Protein AF-A0AAV5Z4Y0-F1 (afdb_monomer_lite)

pLDDT: mean 76.25, std 9.69, range [42.41, 87.94]

Radius of gyration: 17.2 Å; chains: 1; bounding box: 43×19×47 Å

Structure (mmCIF, N/CA/C/O backbone):
data_AF-A0AAV5Z4Y0-F1
#
_entry.id   AF-A0AAV5Z4Y0-F1
#
loop_
_atom_site.group_PDB
_atom_site.id
_atom_site.type_symbol
_atom_site.label_atom_id
_atom_site.label_alt_id
_atom_site.label_comp_id
_atom_site.label_asym_id
_atom_site.label_entity_id
_atom_site.label_seq_id
_atom_site.pdbx_PDB_ins_code
_atom_site.Cartn_x
_atom_site.Cartn_y
_atom_site.Cartn_z
_atom_site.occupancy
_atom_site.B_iso_or_equiv
_atom_site.auth_seq_id
_atom_site.auth_comp_id
_atom_site.auth_asym_id
_atom_site.auth_atom_id
_atom_site.pdbx_PDB_model_num
ATOM 1 N N . ALA A 1 1 ? -9.656 6.086 21.140 1.00 52.00 1 ALA A N 1
ATOM 2 C CA . ALA A 1 1 ? -8.751 6.928 20.327 1.00 52.00 1 ALA A CA 1
ATOM 3 C C . ALA A 1 1 ? -7.993 6.036 19.340 1.00 52.00 1 ALA A C 1
ATOM 5 O O . ALA A 1 1 ? -6.981 5.459 19.709 1.00 52.00 1 ALA A O 1
ATOM 6 N N . LEU A 1 2 ? -8.534 5.853 18.128 1.00 59.12 2 LEU A N 1
ATOM 7 C CA . LEU A 1 2 ? -8.091 4.832 17.155 1.00 59.12 2 LEU A CA 1
ATOM 8 C C . LEU A 1 2 ? -7.271 5.387 15.978 1.00 59.12 2 LEU A C 1
ATOM 10 O O . LEU A 1 2 ? -6.504 4.656 15.359 1.00 59.12 2 LEU A O 1
ATOM 14 N N . VAL A 1 3 ? -7.354 6.697 15.734 1.00 61.41 3 VAL A N 1
ATOM 15 C CA . VAL A 1 3 ? -6.571 7.414 14.711 1.00 61.41 3 VAL A CA 1
ATOM 16 C C . VAL A 1 3 ? -5.053 7.169 14.827 1.00 61.41 3 VAL A C 1
ATOM 18 O O . VAL A 1 3 ? -4.422 6.941 13.792 1.00 61.41 3 VAL A O 1
ATOM 21 N N . PRO A 1 4 ? -4.436 7.132 16.031 1.00 71.62 4 PRO A N 1
ATOM 22 C CA . PRO A 1 4 ? -2.995 6.898 16.138 1.00 71.62 4 PRO A CA 1
ATOM 23 C C . PRO A 1 4 ? -2.595 5.480 15.720 1.00 71.62 4 PRO A C 1
ATOM 25 O O . PRO A 1 4 ? -1.572 5.303 15.070 1.00 71.62 4 PRO A O 1
ATOM 28 N N . VAL A 1 5 ? -3.414 4.474 16.046 1.00 73.31 5 VAL A N 1
ATOM 29 C CA . VAL A 1 5 ? -3.113 3.059 15.769 1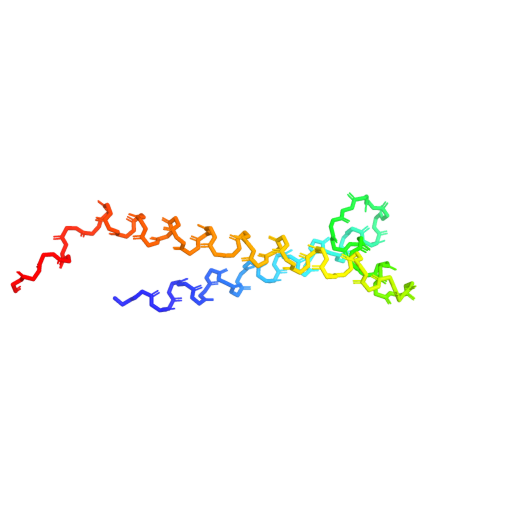.00 73.31 5 VAL A CA 1
ATOM 30 C C . VAL A 1 5 ? -3.144 2.790 14.266 1.00 73.31 5 VAL A C 1
ATOM 32 O O . VAL A 1 5 ? -2.205 2.212 13.724 1.00 73.31 5 VAL A O 1
ATOM 35 N N . VAL A 1 6 ? -4.174 3.286 13.576 1.00 69.81 6 VAL A N 1
ATOM 36 C CA . VAL A 1 6 ? -4.294 3.172 12.113 1.00 69.81 6 VAL A CA 1
ATOM 37 C C . VAL A 1 6 ? -3.144 3.896 11.407 1.00 69.81 6 VAL A C 1
ATOM 39 O O . VAL A 1 6 ? -2.564 3.365 10.462 1.00 69.81 6 VAL A O 1
ATOM 42 N N . THR A 1 7 ? -2.757 5.074 11.905 1.00 73.88 7 THR A N 1
ATOM 43 C CA . THR A 1 7 ? -1.643 5.849 11.337 1.00 73.88 7 THR A CA 1
ATOM 44 C C . THR A 1 7 ? -0.308 5.117 11.500 1.00 73.88 7 THR A C 1
ATOM 46 O O . THR A 1 7 ? 0.461 5.029 10.545 1.00 73.88 7 THR A O 1
ATOM 49 N N . VAL A 1 8 ? -0.040 4.540 12.676 1.00 79.94 8 VAL A N 1
ATOM 50 C CA . VAL A 1 8 ? 1.195 3.780 12.932 1.00 79.94 8 VAL A CA 1
ATOM 51 C C . VAL A 1 8 ? 1.265 2.536 12.049 1.00 79.94 8 VAL A C 1
ATOM 53 O O . VAL A 1 8 ? 2.291 2.313 11.411 1.00 79.94 8 VAL A O 1
ATOM 56 N N . ILE A 1 9 ? 0.173 1.773 11.938 1.00 77.62 9 ILE A N 1
ATOM 57 C CA . ILE A 1 9 ? 0.123 0.588 11.069 1.00 77.62 9 ILE A CA 1
ATOM 58 C C . ILE A 1 9 ? 0.365 0.985 9.608 1.00 77.62 9 ILE A C 1
ATOM 60 O O . ILE A 1 9 ? 1.208 0.380 8.950 1.00 77.62 9 ILE A O 1
ATOM 64 N N . GLY A 1 10 ? -0.293 2.040 9.115 1.00 73.75 10 GLY A N 1
ATOM 65 C CA . GLY A 1 10 ? -0.104 2.526 7.746 1.00 73.75 10 GLY A CA 1
ATOM 66 C C . GLY A 1 10 ? 1.344 2.925 7.446 1.00 73.75 10 GLY A C 1
ATOM 67 O O . GLY A 1 10 ? 1.891 2.532 6.413 1.00 73.75 10 GLY A O 1
ATOM 68 N N . VAL A 1 11 ? 1.997 3.642 8.367 1.00 81.69 11 VAL A N 1
ATOM 69 C CA . VAL A 1 11 ? 3.407 4.039 8.220 1.00 81.69 11 VAL A CA 1
ATOM 70 C C . VAL A 1 11 ? 4.329 2.817 8.233 1.00 81.69 11 VAL A C 1
ATOM 72 O O . VAL A 1 11 ? 5.193 2.700 7.364 1.00 81.69 11 VAL A O 1
ATOM 75 N N . THR A 1 12 ? 4.142 1.876 9.163 1.00 81.19 12 THR A N 1
ATOM 76 C CA . THR A 1 12 ? 4.968 0.660 9.226 1.00 81.19 12 THR A CA 1
ATOM 77 C C . THR A 1 12 ? 4.803 -0.195 7.970 1.00 81.19 12 THR A C 1
ATOM 79 O O . THR A 1 12 ? 5.797 -0.643 7.398 1.00 81.19 12 THR A O 1
ATOM 82 N N . THR A 1 13 ? 3.575 -0.375 7.483 1.00 75.81 13 THR A N 1
ATOM 83 C CA . THR A 1 13 ? 3.312 -1.118 6.246 1.00 75.81 13 THR A CA 1
ATOM 84 C C . THR A 1 13 ? 3.926 -0.427 5.027 1.00 75.81 13 THR A C 1
ATOM 86 O O . THR A 1 13 ? 4.537 -1.105 4.205 1.00 75.81 13 THR A O 1
ATOM 89 N N . ALA A 1 14 ? 3.850 0.905 4.923 1.00 74.56 14 ALA A N 1
ATOM 90 C CA . ALA A 1 14 ? 4.480 1.649 3.829 1.00 74.56 14 ALA A CA 1
ATOM 91 C C . ALA A 1 14 ? 6.009 1.464 3.799 1.00 74.56 14 ALA A C 1
ATOM 93 O O . ALA A 1 14 ? 6.585 1.249 2.730 1.00 74.56 14 ALA A O 1
ATOM 94 N N . VAL A 1 15 ? 6.661 1.478 4.967 1.00 83.50 15 VAL A N 1
ATOM 95 C CA . VAL A 1 15 ? 8.108 1.231 5.092 1.00 83.50 15 VAL A CA 1
ATOM 96 C C . VAL A 1 15 ? 8.469 -0.198 4.675 1.00 83.50 15 VAL A C 1
ATOM 98 O O . VAL A 1 15 ? 9.434 -0.395 3.935 1.00 83.50 15 VAL A O 1
ATOM 101 N N . LEU A 1 16 ? 7.682 -1.194 5.093 1.00 82.75 16 LEU A N 1
ATOM 102 C CA . LEU A 1 16 ? 7.907 -2.597 4.728 1.00 82.75 16 LEU A CA 1
ATOM 103 C C . LEU A 1 16 ? 7.726 -2.841 3.226 1.00 82.75 16 LEU A C 1
ATOM 105 O O . LEU A 1 16 ? 8.549 -3.528 2.623 1.00 82.75 16 LEU A O 1
ATOM 109 N N . ILE A 1 17 ? 6.697 -2.246 2.612 1.00 79.94 17 ILE A N 1
ATOM 110 C CA . ILE A 1 17 ? 6.483 -2.317 1.160 1.00 79.94 17 ILE A CA 1
ATOM 111 C C . ILE A 1 17 ? 7.665 -1.679 0.427 1.00 79.94 17 ILE A C 1
ATOM 113 O O . ILE A 1 17 ? 8.202 -2.287 -0.495 1.00 79.94 17 ILE A O 1
ATOM 117 N N . GLY A 1 18 ? 8.119 -0.497 0.859 1.00 78.81 18 GL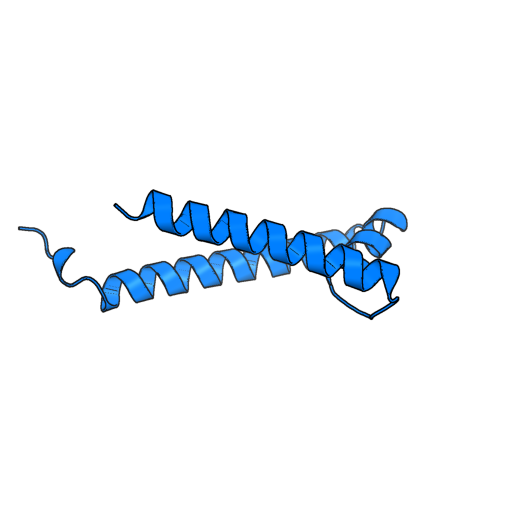Y A N 1
ATOM 118 C CA . GLY A 1 18 ? 9.290 0.161 0.275 1.00 78.81 18 GLY A CA 1
ATOM 119 C C . GLY A 1 18 ? 10.548 -0.712 0.330 1.00 78.81 18 GLY A C 1
ATOM 120 O O . GLY A 1 18 ? 11.232 -0.869 -0.682 1.00 78.81 18 GLY A O 1
ATOM 121 N N . GLY A 1 19 ? 10.813 -1.346 1.477 1.00 82.94 19 GLY A N 1
ATOM 122 C CA . GLY A 1 19 ? 11.912 -2.303 1.628 1.00 82.94 19 GLY A CA 1
ATOM 123 C C . GLY A 1 19 ? 11.773 -3.523 0.712 1.00 82.94 19 GLY A C 1
ATOM 124 O O . GLY A 1 19 ? 12.744 -3.910 0.064 1.00 82.94 19 GLY A O 1
ATOM 125 N N . ALA A 1 20 ? 10.566 -4.085 0.601 1.00 84.25 20 ALA A N 1
ATOM 126 C CA . ALA A 1 20 ? 10.279 -5.226 -0.268 1.00 84.25 20 ALA A CA 1
ATOM 127 C C . ALA A 1 20 ? 10.472 -4.898 -1.759 1.00 84.25 20 ALA A C 1
ATOM 129 O O . ALA A 1 20 ? 11.030 -5.700 -2.500 1.00 84.25 20 ALA A O 1
ATOM 130 N N . VAL A 1 21 ? 10.088 -3.701 -2.212 1.00 82.81 21 VAL A N 1
ATOM 131 C CA . VAL A 1 21 ? 10.306 -3.285 -3.609 1.00 82.81 21 VAL A CA 1
ATOM 132 C C . VAL A 1 21 ? 11.800 -3.191 -3.936 1.00 82.81 21 VAL A C 1
ATOM 134 O O . VAL A 1 21 ? 12.236 -3.626 -5.004 1.00 82.81 21 VAL A O 1
ATOM 137 N N . VAL A 1 22 ? 12.604 -2.646 -3.018 1.00 82.56 22 VAL A N 1
ATOM 138 C CA . VAL A 1 22 ? 14.059 -2.549 -3.208 1.00 82.56 22 VAL A CA 1
ATOM 139 C C . VAL A 1 22 ? 14.687 -3.941 -3.274 1.00 82.56 22 VAL A C 1
ATOM 141 O O . VAL A 1 22 ? 15.516 -4.189 -4.151 1.00 82.56 22 VAL A O 1
ATOM 144 N N . THR A 1 23 ? 14.273 -4.875 -2.411 1.00 85.69 23 THR A N 1
ATOM 145 C CA . THR A 1 23 ? 14.787 -6.251 -2.463 1.00 85.69 23 THR A CA 1
ATOM 146 C C . THR A 1 23 ? 14.334 -6.990 -3.726 1.00 85.69 23 THR A C 1
ATOM 148 O O . THR A 1 23 ? 15.151 -7.684 -4.329 1.00 85.69 23 THR A O 1
ATOM 151 N N . GLU A 1 24 ? 13.100 -6.791 -4.200 1.00 86.56 24 GLU A N 1
ATOM 152 C CA . GLU A 1 24 ? 12.616 -7.349 -5.473 1.00 86.56 24 GLU A CA 1
ATOM 153 C C . GLU A 1 24 ? 13.465 -6.895 -6.671 1.00 86.56 24 GLU A C 1
ATOM 155 O O . GLU A 1 24 ? 13.803 -7.704 -7.541 1.00 86.56 24 GLU A O 1
ATOM 160 N N . ILE A 1 25 ? 13.835 -5.610 -6.716 1.00 81.88 25 ILE A N 1
ATOM 161 C CA . ILE A 1 25 ? 14.656 -5.054 -7.800 1.00 81.88 25 ILE A CA 1
ATOM 162 C C . ILE A 1 25 ? 16.093 -5.566 -7.717 1.00 81.88 25 ILE A C 1
ATOM 164 O O . ILE A 1 25 ? 16.627 -6.034 -8.722 1.00 81.88 25 ILE A O 1
ATOM 168 N N . VAL A 1 26 ? 16.717 -5.490 -6.538 1.00 85.88 26 VAL A N 1
ATOM 169 C CA . VAL A 1 26 ? 18.136 -5.834 -6.357 1.00 85.88 26 VAL A CA 1
ATOM 170 C C . VAL A 1 26 ? 18.383 -7.328 -6.573 1.00 85.88 26 VAL A C 1
ATOM 172 O O . VAL A 1 26 ? 19.352 -7.695 -7.235 1.00 85.88 26 VAL A O 1
ATOM 175 N N . PHE A 1 27 ? 17.498 -8.194 -6.071 1.00 87.94 27 PHE A N 1
ATOM 176 C CA . PHE A 1 27 ? 17.626 -9.649 -6.215 1.00 87.94 27 PHE A CA 1
ATOM 177 C C . PHE A 1 27 ? 16.932 -10.207 -7.465 1.00 87.94 27 PHE A C 1
ATOM 179 O O . PHE A 1 27 ? 16.908 -11.421 -7.663 1.00 87.94 27 PHE A O 1
ATOM 186 N N . ASN A 1 28 ? 16.384 -9.344 -8.328 1.00 81.81 28 ASN A N 1
ATOM 187 C CA . ASN A 1 28 ? 15.710 -9.732 -9.568 1.00 81.81 28 ASN A CA 1
ATOM 188 C C . ASN A 1 28 ? 14.529 -10.709 -9.350 1.00 81.81 28 ASN A C 1
ATOM 190 O O . ASN A 1 28 ? 14.188 -11.486 -10.247 1.00 81.81 28 ASN A O 1
ATOM 194 N N . ILE A 1 29 ? 13.887 -10.654 -8.179 1.00 86.44 29 ILE A N 1
ATOM 195 C CA . ILE A 1 29 ? 12.765 -11.521 -7.792 1.00 86.44 29 ILE A CA 1
ATOM 196 C C . ILE A 1 29 ? 11.484 -11.005 -8.476 1.00 86.44 29 ILE A C 1
ATOM 198 O O . ILE A 1 29 ? 11.282 -9.788 -8.564 1.00 86.44 29 ILE A O 1
ATOM 202 N N . PRO A 1 30 ? 10.622 -11.883 -9.023 1.00 77.38 30 PRO A N 1
ATOM 203 C CA . PRO A 1 30 ? 9.334 -11.465 -9.565 1.00 77.38 30 PRO A CA 1
ATOM 204 C C . PRO A 1 30 ? 8.391 -11.059 -8.424 1.00 77.38 30 PRO A C 1
ATOM 206 O O . PRO A 1 30 ? 8.007 -11.892 -7.607 1.00 77.38 30 PRO A O 1
ATOM 209 N N . GLY A 1 31 ? 8.002 -9.784 -8.386 1.00 83.00 31 GLY A N 1
ATOM 210 C CA . GLY A 1 31 ? 7.086 -9.248 -7.383 1.00 83.00 31 GLY A CA 1
ATOM 211 C C . GLY A 1 31 ? 6.307 -8.026 -7.871 1.00 83.00 31 GLY A C 1
ATOM 212 O O . GLY A 1 31 ? 6.527 -7.525 -8.981 1.00 83.00 31 GLY A O 1
ATOM 213 N N . LEU A 1 32 ? 5.339 -7.588 -7.061 1.00 77.94 32 LEU A N 1
ATOM 214 C CA . LEU A 1 32 ? 4.388 -6.532 -7.429 1.00 77.94 32 LEU A CA 1
ATOM 215 C C . LEU A 1 32 ? 5.059 -5.157 -7.518 1.00 77.94 32 LEU A C 1
ATOM 217 O O . LEU A 1 32 ? 4.724 -4.376 -8.410 1.00 77.94 32 LEU A O 1
ATOM 221 N N . GLY A 1 33 ? 6.026 -4.866 -6.646 1.00 76.12 33 GLY A N 1
ATOM 222 C CA . GLY A 1 33 ? 6.743 -3.590 -6.642 1.00 76.12 33 GLY A CA 1
ATOM 223 C C . GLY A 1 33 ? 7.578 -3.407 -7.903 1.00 76.12 33 GLY A C 1
ATOM 224 O O . GLY A 1 33 ? 7.522 -2.367 -8.569 1.00 76.12 33 GLY A O 1
ATOM 225 N N . ARG A 1 34 ? 8.289 -4.464 -8.295 1.00 77.62 34 ARG A N 1
ATOM 226 C CA . ARG A 1 34 ? 9.033 -4.494 -9.553 1.00 77.62 34 ARG A CA 1
ATOM 227 C C . ARG A 1 34 ? 8.115 -4.401 -10.776 1.00 77.62 34 ARG A C 1
ATOM 229 O O . ARG A 1 34 ? 8.461 -3.695 -11.727 1.00 77.62 34 ARG A O 1
ATOM 236 N N . LEU A 1 35 ? 6.956 -5.069 -10.758 1.00 78.06 35 LEU A N 1
ATOM 237 C CA . LEU A 1 35 ? 5.974 -5.009 -11.848 1.00 78.06 35 LEU A CA 1
ATOM 238 C C . LEU A 1 35 ? 5.498 -3.566 -12.077 1.00 78.06 35 LEU A C 1
ATOM 240 O O . LEU A 1 35 ? 5.560 -3.079 -13.206 1.00 78.06 35 LEU A O 1
ATOM 244 N N . VAL A 1 36 ? 5.126 -2.857 -11.006 1.00 76.75 36 VAL A N 1
ATOM 245 C CA . VAL A 1 36 ? 4.693 -1.450 -11.061 1.00 76.75 36 VAL A CA 1
ATOM 246 C C . VAL A 1 36 ? 5.786 -0.551 -11.624 1.00 76.75 36 VAL A C 1
ATOM 248 O O . VAL A 1 36 ? 5.531 0.206 -12.558 1.00 76.75 36 VAL A O 1
ATOM 251 N N . ILE A 1 37 ? 7.013 -0.653 -11.109 1.00 75.69 37 ILE A N 1
ATOM 252 C CA . ILE A 1 37 ? 8.129 0.184 -11.573 1.00 75.69 37 ILE A CA 1
ATOM 253 C C . ILE A 1 37 ? 8.434 -0.090 -13.049 1.00 75.69 37 ILE A C 1
ATOM 255 O O . ILE A 1 37 ? 8.619 0.847 -13.826 1.00 75.69 37 ILE A O 1
ATOM 259 N N . SER A 1 38 ? 8.419 -1.357 -13.467 1.00 77.81 38 SER A N 1
ATOM 260 C CA . SER A 1 38 ? 8.631 -1.719 -14.870 1.00 77.81 38 SER A CA 1
ATOM 261 C C . SER A 1 38 ? 7.516 -1.207 -15.792 1.00 77.81 38 SER A C 1
ATOM 263 O O . SER A 1 38 ? 7.812 -0.739 -16.891 1.00 77.81 38 SER A O 1
ATOM 265 N N . ALA A 1 39 ? 6.259 -1.216 -15.338 1.00 76.69 39 ALA A N 1
ATOM 266 C CA . ALA A 1 39 ? 5.120 -0.673 -16.075 1.00 76.69 39 ALA A CA 1
ATOM 267 C C . ALA A 1 39 ? 5.199 0.855 -16.206 1.00 76.69 39 ALA A C 1
ATOM 269 O O . ALA A 1 39 ? 4.985 1.389 -17.295 1.00 76.69 39 ALA A O 1
ATOM 270 N N . ILE A 1 40 ? 5.597 1.558 -15.137 1.00 79.19 40 ILE A N 1
ATOM 271 C CA . ILE A 1 40 ? 5.834 3.010 -15.160 1.00 79.19 40 ILE A CA 1
ATOM 272 C C . ILE A 1 40 ? 6.940 3.355 -16.166 1.00 79.19 40 ILE A C 1
ATOM 274 O O . ILE A 1 40 ? 6.752 4.228 -17.014 1.00 79.19 40 ILE A O 1
ATOM 278 N N . LEU A 1 41 ? 8.072 2.644 -16.120 1.00 80.50 41 LEU A N 1
ATOM 279 C CA . LEU A 1 41 ? 9.203 2.869 -17.031 1.00 80.50 41 LEU A CA 1
ATOM 280 C C . LEU A 1 41 ? 8.847 2.576 -18.495 1.00 80.50 41 LEU A C 1
ATOM 282 O O . LEU A 1 41 ? 9.315 3.273 -19.394 1.00 80.50 41 LEU A O 1
ATOM 286 N N . ARG A 1 42 ? 7.990 1.579 -18.740 1.00 83.94 42 ARG A N 1
ATOM 287 C CA . ARG A 1 42 ? 7.485 1.228 -20.078 1.00 83.94 42 ARG A CA 1
ATOM 288 C C . ARG A 1 42 ? 6.308 2.092 -20.541 1.00 83.94 42 ARG A C 1
ATOM 290 O O . ARG A 1 42 ? 5.831 1.884 -21.653 1.00 83.94 42 ARG A O 1
ATOM 297 N N . ARG A 1 43 ? 5.864 3.062 -19.727 1.00 82.69 43 ARG A N 1
ATOM 298 C CA . ARG A 1 43 ? 4.656 3.880 -19.95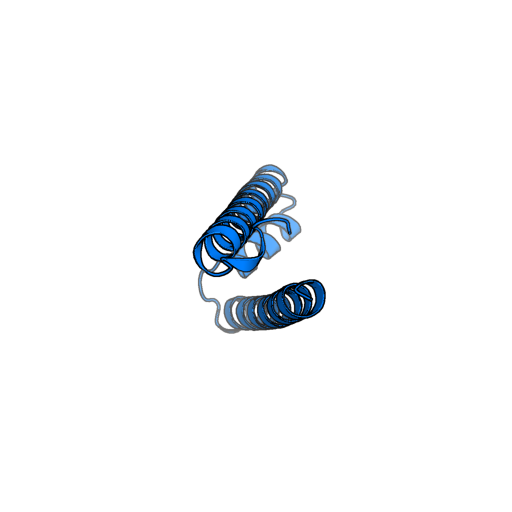4 1.00 82.69 43 ARG A CA 1
ATOM 299 C C . ARG A 1 43 ? 3.412 3.034 -20.243 1.00 82.69 43 ARG A C 1
ATOM 301 O O . ARG A 1 43 ? 2.544 3.420 -21.023 1.00 82.69 43 ARG A O 1
ATOM 308 N N . ASP A 1 44 ? 3.328 1.876 -19.605 1.00 80.19 44 ASP A N 1
ATOM 309 C CA . ASP A 1 44 ? 2.201 0.963 -19.730 1.00 80.19 44 ASP A CA 1
ATOM 310 C C . ASP A 1 44 ? 1.078 1.411 -18.780 1.00 80.19 44 ASP A C 1
ATOM 312 O O . ASP A 1 44 ? 0.920 0.915 -17.660 1.00 80.19 44 ASP A O 1
ATOM 316 N N . TYR A 1 45 ? 0.343 2.443 -19.205 1.00 78.88 45 TYR A N 1
ATOM 317 C CA . TYR A 1 45 ? -0.737 3.053 -18.425 1.00 78.88 45 TYR A CA 1
ATOM 318 C C . TYR A 1 45 ? -1.834 2.058 -17.994 1.00 78.88 45 TYR A C 1
ATOM 320 O O . TYR A 1 45 ? -2.243 2.137 -16.833 1.00 78.88 45 TYR A O 1
ATOM 328 N N . PRO A 1 46 ? -2.286 1.101 -18.836 1.00 84.62 46 PRO A N 1
ATOM 329 C CA . PRO A 1 46 ? -3.239 0.071 -18.416 1.00 84.62 46 PRO A CA 1
ATOM 330 C C . PRO A 1 46 ? -2.759 -0.762 -17.224 1.00 84.62 46 PRO A C 1
ATOM 332 O O . PRO A 1 46 ? -3.527 -1.000 -16.291 1.00 84.62 46 PRO A O 1
ATOM 335 N N . VAL A 1 47 ? -1.486 -1.175 -17.215 1.00 81.69 47 VAL A N 1
ATOM 336 C CA . VAL A 1 47 ? -0.929 -1.983 -16.117 1.00 81.69 47 VAL A CA 1
ATOM 337 C C . VAL A 1 47 ? -0.826 -1.161 -14.835 1.00 81.69 47 VAL A C 1
ATOM 339 O O . VAL A 1 47 ? -1.230 -1.634 -13.773 1.00 81.69 47 VAL A O 1
ATOM 342 N N . VAL A 1 48 ? -0.356 0.087 -14.920 1.00 80.12 48 VAL A N 1
ATOM 343 C CA . VAL A 1 48 ? -0.300 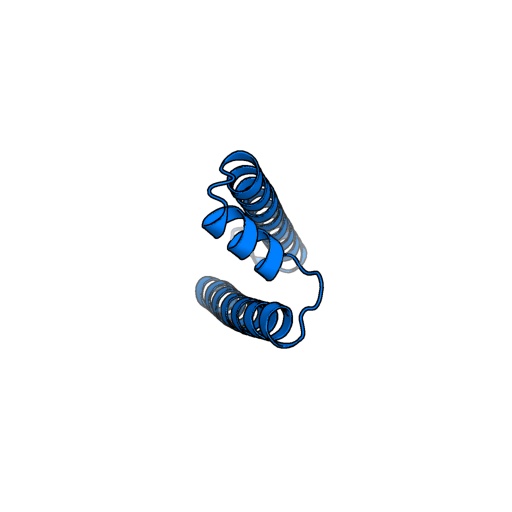0.989 -13.757 1.00 80.12 48 VAL A CA 1
ATOM 344 C C . VAL A 1 48 ? -1.696 1.211 -13.176 1.00 80.12 48 VAL A C 1
ATOM 346 O O . VAL A 1 48 ? -1.888 1.078 -11.967 1.00 80.12 48 VAL A O 1
ATOM 349 N N . GLN A 1 49 ? -2.687 1.488 -14.024 1.00 81.38 49 GLN A N 1
ATOM 350 C CA . GLN A 1 49 ? -4.067 1.690 -13.591 1.00 81.38 49 GLN A CA 1
ATOM 351 C C . GLN A 1 49 ? -4.660 0.424 -12.957 1.00 81.38 49 GLN A C 1
ATOM 353 O O . GLN A 1 49 ? -5.330 0.516 -11.928 1.00 81.38 49 GLN A O 1
ATOM 358 N N . GLY A 1 50 ? -4.372 -0.753 -13.520 1.00 84.38 50 GLY A N 1
ATOM 359 C CA . GLY A 1 50 ? -4.777 -2.037 -12.951 1.00 84.38 50 GLY A CA 1
ATOM 360 C C . GLY A 1 50 ? -4.203 -2.259 -11.551 1.00 84.38 50 GLY A C 1
ATOM 361 O O . GLY A 1 50 ? -4.948 -2.595 -10.630 1.00 84.38 50 GLY A O 1
ATOM 362 N N . VAL A 1 51 ? -2.907 -1.999 -11.350 1.00 82.50 51 VAL A N 1
ATOM 363 C CA . VAL A 1 51 ? -2.289 -2.155 -10.024 1.00 82.50 51 VAL A CA 1
ATOM 364 C C . VAL A 1 51 ? -2.838 -1.139 -9.021 1.00 82.50 51 VAL A C 1
ATOM 366 O O . VAL A 1 51 ? -3.091 -1.498 -7.869 1.00 82.50 51 VAL A O 1
ATOM 369 N N . VAL A 1 52 ? -3.084 0.104 -9.442 1.00 81.94 52 VAL A N 1
ATOM 370 C CA . VAL A 1 52 ? -3.705 1.124 -8.581 1.00 81.94 52 VAL A CA 1
ATOM 371 C C . VAL A 1 52 ? -5.108 0.696 -8.151 1.00 81.94 52 VAL A C 1
ATOM 373 O O . VAL A 1 52 ? -5.411 0.755 -6.962 1.00 81.94 52 VAL A O 1
ATOM 376 N N . LEU A 1 53 ? -5.944 0.209 -9.075 1.00 87.75 53 LEU A N 1
ATOM 377 C CA . LEU A 1 53 ? -7.294 -0.269 -8.756 1.00 87.75 53 LEU A CA 1
ATOM 378 C C . LEU A 1 53 ? -7.277 -1.453 -7.785 1.00 87.75 53 LEU A C 1
ATOM 380 O O . LEU A 1 53 ? -8.032 -1.449 -6.814 1.00 87.75 53 LEU A O 1
ATOM 384 N N . VAL A 1 54 ? -6.401 -2.437 -8.008 1.00 84.31 54 VAL A N 1
ATOM 385 C CA . VAL A 1 54 ? -6.257 -3.595 -7.110 1.00 84.31 54 VAL A CA 1
ATOM 386 C C . VAL A 1 54 ? -5.801 -3.149 -5.721 1.00 84.31 54 VAL A C 1
ATOM 388 O O . VAL A 1 54 ? -6.388 -3.554 -4.719 1.00 84.31 54 VAL A O 1
ATOM 391 N N . THR A 1 55 ? -4.801 -2.270 -5.647 1.00 78.06 55 THR A N 1
ATOM 392 C CA . THR A 1 55 ? -4.280 -1.758 -4.370 1.00 78.06 55 THR A CA 1
ATOM 393 C C . THR A 1 55 ? -5.344 -0.953 -3.623 1.00 78.06 55 THR A C 1
ATOM 395 O O . THR A 1 55 ? -5.525 -1.143 -2.422 1.00 78.06 55 THR A O 1
ATOM 398 N N . ALA A 1 56 ? -6.099 -0.104 -4.326 1.00 81.19 56 ALA A N 1
ATOM 399 C CA . ALA A 1 56 ? -7.200 0.661 -3.748 1.00 81.19 56 ALA A CA 1
ATOM 400 C C . ALA A 1 56 ? -8.326 -0.251 -3.236 1.00 81.19 56 ALA A C 1
ATOM 402 O O . ALA A 1 56 ? -8.812 -0.052 -2.125 1.00 81.19 56 ALA A O 1
ATOM 403 N N . ALA A 1 57 ? -8.701 -1.285 -3.994 1.00 86.31 57 ALA A N 1
ATOM 404 C CA . ALA A 1 57 ? -9.707 -2.258 -3.572 1.00 86.31 57 ALA A CA 1
ATOM 405 C C . ALA A 1 57 ? -9.273 -3.025 -2.311 1.00 86.31 57 ALA A C 1
ATOM 407 O O . ALA A 1 57 ? -10.065 -3.175 -1.381 1.00 86.31 57 ALA A O 1
ATOM 408 N N . ILE A 1 58 ? -8.005 -3.449 -2.241 1.00 82.25 58 ILE A N 1
ATOM 409 C CA . ILE A 1 58 ? -7.429 -4.070 -1.038 1.00 82.25 58 ILE A CA 1
ATOM 410 C C . ILE A 1 58 ? -7.481 -3.096 0.139 1.00 82.25 58 ILE A C 1
ATOM 412 O O . ILE A 1 58 ? -7.860 -3.487 1.239 1.00 82.25 58 ILE A O 1
ATOM 416 N N . TYR A 1 59 ? -7.150 -1.824 -0.081 1.00 77.38 59 TYR A N 1
ATOM 417 C CA . TYR A 1 59 ? -7.192 -0.813 0.972 1.00 77.38 59 TYR A CA 1
ATOM 418 C C . TYR A 1 59 ? -8.611 -0.616 1.518 1.00 77.38 59 TYR A C 1
ATOM 420 O O . TYR A 1 59 ? -8.806 -0.577 2.733 1.00 77.38 59 TYR A O 1
ATOM 428 N N . VAL A 1 60 ? -9.614 -0.546 0.639 1.00 83.62 60 VAL A N 1
ATOM 429 C CA . VAL A 1 60 ? -11.031 -0.475 1.031 1.00 83.62 60 VAL A CA 1
ATOM 430 C C . VAL A 1 60 ? -11.444 -1.726 1.809 1.00 83.62 60 VAL A C 1
ATOM 432 O O . VAL A 1 60 ? -12.081 -1.601 2.851 1.00 83.62 60 VAL A O 1
ATOM 435 N N . LEU A 1 61 ? -11.037 -2.919 1.364 1.00 84.06 61 LEU A N 1
ATOM 436 C CA . LEU A 1 61 ? -11.311 -4.175 2.071 1.00 84.06 61 LEU A CA 1
ATOM 437 C C . LEU A 1 61 ? -10.669 -4.215 3.459 1.00 84.06 61 LEU A C 1
ATOM 439 O O . LEU A 1 61 ? -11.323 -4.628 4.410 1.00 84.06 61 LEU A O 1
ATOM 443 N N . ILE A 1 62 ? -9.418 -3.771 3.595 1.00 78.44 62 ILE A N 1
ATOM 444 C CA . ILE A 1 62 ? -8.738 -3.703 4.892 1.00 78.44 62 ILE A CA 1
ATOM 445 C C . ILE A 1 62 ? -9.474 -2.737 5.818 1.00 78.44 62 ILE A C 1
ATOM 447 O O . ILE A 1 62 ? -9.731 -3.102 6.959 1.00 78.44 62 ILE A O 1
ATOM 451 N N . ASN A 1 63 ? -9.857 -1.548 5.339 1.00 78.31 63 ASN A N 1
ATOM 452 C CA . ASN A 1 63 ? -10.630 -0.605 6.154 1.00 78.31 63 ASN A CA 1
ATOM 453 C C . ASN A 1 63 ? -11.973 -1.206 6.575 1.00 78.31 63 ASN A C 1
ATOM 455 O O . ASN A 1 63 ? -12.303 -1.161 7.751 1.00 78.31 63 ASN A O 1
ATOM 459 N N . LEU A 1 64 ? -12.686 -1.869 5.663 1.00 79.06 64 LEU A N 1
ATOM 460 C CA . LEU A 1 64 ? -13.944 -2.537 5.987 1.00 79.06 64 LEU A CA 1
ATOM 461 C C . LEU A 1 64 ? -13.755 -3.649 7.032 1.00 79.06 64 LEU A C 1
ATOM 463 O O . LEU A 1 64 ? -14.542 -3.752 7.967 1.00 79.06 64 LEU A O 1
ATOM 467 N N . VAL A 1 65 ? -12.711 -4.475 6.902 1.00 79.62 65 VAL A N 1
ATOM 468 C CA . VAL A 1 65 ? -12.390 -5.519 7.890 1.00 79.62 65 VAL A CA 1
ATOM 469 C C . VAL A 1 65 ? -12.060 -4.897 9.237 1.00 79.62 65 VAL A C 1
ATOM 471 O O . VAL A 1 65 ? -12.515 -5.404 10.255 1.00 79.62 65 VAL A O 1
ATOM 474 N N . VAL A 1 66 ? -11.293 -3.810 9.251 1.00 75.50 66 VAL A N 1
ATOM 475 C CA . VAL A 1 66 ? -10.932 -3.073 10.463 1.00 75.50 66 VAL A CA 1
ATOM 476 C C . VAL A 1 66 ? -12.178 -2.479 11.128 1.00 75.50 66 VAL A C 1
ATOM 478 O O . VAL A 1 66 ? -12.350 -2.659 12.331 1.00 75.50 66 VAL A O 1
ATOM 481 N N . ASP A 1 67 ? -13.080 -1.866 10.364 1.00 76.81 67 ASP A N 1
ATOM 482 C CA . ASP A 1 67 ? -14.350 -1.322 10.858 1.00 76.81 67 ASP A CA 1
ATOM 483 C C . ASP A 1 67 ? -15.251 -2.422 11.439 1.00 76.81 67 ASP A C 1
ATOM 485 O O . ASP A 1 67 ? -15.818 -2.261 12.521 1.00 76.81 67 ASP A O 1
ATOM 489 N N . VAL A 1 68 ? -15.338 -3.575 10.767 1.00 77.25 68 VAL A N 1
ATOM 490 C CA . VAL A 1 68 ? -16.072 -4.749 11.266 1.00 77.25 68 VAL A CA 1
ATOM 491 C C . VAL A 1 68 ? -15.409 -5.314 12.523 1.00 77.25 68 VAL A C 1
ATOM 493 O O . VAL A 1 68 ? -16.105 -5.614 13.491 1.00 77.25 68 VAL A O 1
ATOM 496 N N . LEU A 1 69 ? -14.078 -5.430 12.557 1.00 75.12 69 LEU A N 1
ATOM 497 C CA . LEU A 1 69 ? -13.349 -5.872 13.747 1.00 75.12 69 LEU A CA 1
ATOM 498 C C . LEU A 1 69 ? -13.612 -4.934 14.922 1.00 75.12 69 LEU A C 1
ATOM 500 O O . LEU A 1 69 ? -13.857 -5.415 16.022 1.00 75.12 69 LEU A O 1
ATOM 504 N N . TYR A 1 70 ? -13.609 -3.617 14.701 1.00 67.12 70 TYR A N 1
ATOM 505 C CA . TYR A 1 70 ? -13.961 -2.649 15.737 1.00 67.12 70 TYR A CA 1
ATOM 506 C C . TYR A 1 70 ? -15.410 -2.805 16.197 1.00 67.12 70 TYR A C 1
ATOM 508 O O . TYR A 1 70 ? -15.651 -2.804 17.401 1.00 67.12 70 TYR A O 1
ATOM 516 N N . ALA A 1 71 ? -16.357 -3.019 15.282 1.00 67.38 71 ALA A N 1
ATOM 517 C CA . ALA A 1 71 ? -17.753 -3.273 15.637 1.00 67.38 71 ALA A CA 1
ATOM 518 C C . ALA A 1 71 ? -17.940 -4.555 16.476 1.00 67.38 71 ALA A C 1
ATOM 520 O O . ALA A 1 71 ? -18.819 -4.600 17.334 1.00 67.38 71 ALA A O 1
ATOM 521 N N . PHE A 1 72 ? -17.121 -5.589 16.251 1.00 66.94 72 PHE A N 1
ATOM 522 C CA . PHE A 1 72 ? -17.167 -6.848 17.007 1.00 66.94 72 PHE A CA 1
ATOM 523 C C . PHE A 1 72 ? -16.376 -6.814 18.324 1.00 66.94 72 PHE A C 1
ATOM 525 O O . PHE A 1 72 ? -16.785 -7.451 19.294 1.00 66.94 72 PHE A O 1
ATOM 532 N N . ILE A 1 73 ? -15.235 -6.123 18.358 1.00 63.78 73 ILE A N 1
ATOM 533 C CA . ILE A 1 73 ? -14.320 -6.094 19.508 1.00 63.78 73 ILE A CA 1
ATOM 534 C C . ILE A 1 73 ? -14.731 -5.025 20.525 1.00 63.78 73 ILE A C 1
ATOM 536 O O . ILE A 1 73 ? -14.450 -5.198 21.711 1.00 63.78 73 ILE A O 1
ATOM 540 N N . ASP A 1 74 ? -15.401 -3.948 20.105 1.00 57.75 74 ASP A N 1
ATOM 541 C CA . ASP A 1 74 ? -15.737 -2.832 20.990 1.00 57.75 74 ASP A CA 1
ATOM 542 C C . ASP A 1 74 ? -17.240 -2.789 21.357 1.00 57.75 74 ASP A C 1
ATOM 544 O O . ASP A 1 74 ? -18.046 -2.163 20.663 1.00 57.75 74 ASP A O 1
ATOM 548 N N . PRO A 1 75 ? -17.665 -3.400 22.486 1.00 56.34 75 PRO A N 1
ATOM 549 C CA . PRO A 1 75 ? -19.024 -3.254 23.011 1.00 56.34 75 PRO A CA 1
ATOM 550 C C . PRO A 1 75 ? -19.328 -1.841 23.558 1.00 56.34 75 PRO A C 1
ATOM 552 O O . PRO A 1 75 ? -20.448 -1.612 24.019 1.00 56.34 75 PRO A O 1
ATOM 555 N N . ARG A 1 76 ? -18.384 -0.881 23.510 1.00 56.53 76 ARG A N 1
ATOM 556 C CA . ARG A 1 76 ? -18.577 0.517 23.960 1.00 56.53 76 ARG A CA 1
ATOM 557 C C . ARG A 1 76 ? -19.164 1.460 22.902 1.00 56.53 76 ARG A C 1
ATOM 559 O O . ARG A 1 76 ? -19.373 2.629 23.202 1.00 56.53 76 ARG A O 1
AT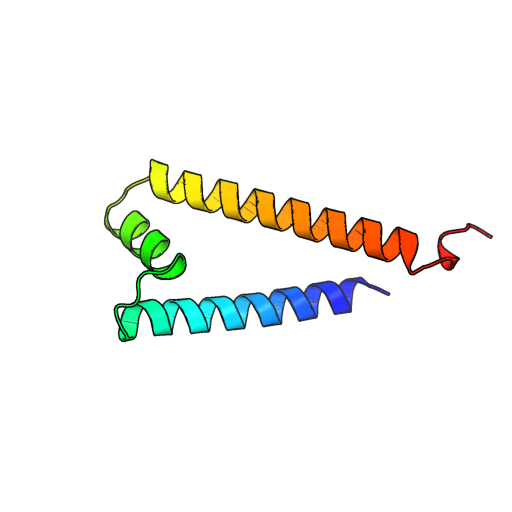OM 566 N N . ILE A 1 77 ? -19.465 0.979 21.691 1.00 55.81 77 ILE A N 1
ATOM 567 C CA . ILE A 1 77 ? -20.209 1.760 20.676 1.00 55.81 77 ILE A CA 1
ATOM 568 C C . ILE A 1 77 ? -21.730 1.733 20.959 1.00 55.81 77 ILE A C 1
ATOM 570 O O . ILE A 1 77 ? -22.513 2.412 20.294 1.00 55.81 77 ILE A O 1
ATOM 574 N N . A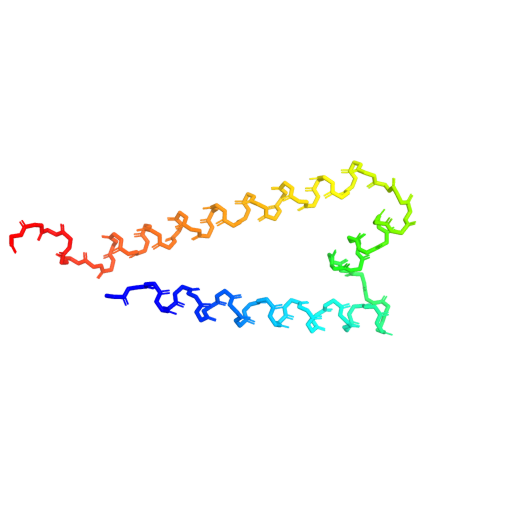RG A 1 78 ? -22.184 0.999 21.989 1.00 50.59 78 ARG A N 1
ATOM 575 C CA . ARG A 1 78 ? -23.502 1.255 22.581 1.00 50.59 78 ARG A CA 1
ATOM 576 C C . ARG A 1 78 ? -23.454 2.618 23.264 1.00 50.59 78 ARG A C 1
ATOM 578 O O . ARG A 1 78 ? -22.861 2.749 24.326 1.00 50.59 78 ARG A O 1
ATOM 585 N N . TYR A 1 79 ? -24.050 3.604 22.599 1.00 51.50 79 TYR A N 1
ATOM 586 C CA . TYR A 1 79 ? -24.452 4.869 23.197 1.00 51.50 79 TYR A CA 1
ATOM 587 C C . TYR A 1 79 ? -25.170 4.605 24.527 1.00 51.50 79 TYR A C 1
ATOM 589 O O . TYR A 1 79 ? -26.269 4.055 24.519 1.00 51.50 79 TYR A O 1
ATOM 597 N N . ASP A 1 80 ? -24.504 4.974 25.618 1.00 42.41 80 ASP A N 1
ATOM 598 C CA . ASP A 1 80 ? -25.031 5.763 26.737 1.00 42.41 80 ASP A CA 1
ATOM 599 C C . ASP A 1 80 ? -23.876 6.599 27.318 1.00 42.41 80 ASP A C 1
ATOM 601 O O . ASP A 1 80 ? -22.802 6.017 27.609 1.00 42.41 80 ASP A O 1
#

Foldseek 3Di:
DCVVVVVVVVVVVVVVVVVVLVCCVVVVNDDDSVQLVVCVVVVVVVSVVVSVVVVVVVVVVVVVVVVVCCVVVDPPVPDD

Sequence (80 aa):
ALVPVVTVIGVTTAVLIGGAVVTEIVFNIPGLGRLVISAILRRDYPVVQGVVLVTAAIYVLINLVVDVLYAFIDPRIRYD

Secondary structure (DSSP, 8-state):
--HHHHHHHHHHHHHHHHHHHHHHHHTT---HHHHHHHHHHTT-HHHHHHHHHHHHHHHHHHHHHHHHHHHHH-GGGS--